Protein AF-A0A067L5X2-F1 (afdb_monomer_lite)

Foldseek 3Di:
DDDCVPPLCDDDDDDDDPVSVVSNVVNVVVVVVVVVVVVVVVVVVVVVVVVCVVPVVVVVVVVVVVVVVVPD

Sequence (72 aa):
MVNYEGDPLVLPIGPITRSRAKRYGAAISSFVQAQITQELHDVAFNKCCEELEGIPRLLMLLGACEVEDKFV

Radius of gyration: 20.63 Å; chains: 1; bounding box: 40×33×52 Å

Secondary structure (DSSP, 8-state):
----TT-TT---SSPPPHHHHHHHHHHHHHHHHHHHHHHHHHHHHHHHHHHHHT-HHHHHHHHHHTTGGG--

Structure (mmCIF, N/CA/C/O backbone):
data_AF-A0A067L5X2-F1
#
_entry.id   AF-A0A067L5X2-F1
#
loop_
_atom_site.group_PDB
_atom_site.id
_atom_site.type_symbol
_atom_site.label_atom_id
_atom_site.label_alt_id
_atom_site.label_comp_id
_atom_site.label_asym_id
_atom_site.label_entity_id
_atom_site.label_seq_id
_atom_site.pdbx_PDB_ins_code
_atom_site.Cartn_x
_atom_site.Cartn_y
_atom_site.Cartn_z
_atom_site.occupancy
_atom_site.B_iso_or_equiv
_atom_site.auth_seq_id
_atom_site.auth_comp_id
_atom_site.auth_asym_id
_atom_site.auth_atom_id
_atom_site.pdbx_PDB_model_num
ATOM 1 N N . MET A 1 1 ? -6.283 1.081 -26.011 1.00 42.22 1 MET A N 1
ATOM 2 C CA . MET A 1 1 ? -5.361 0.257 -25.199 1.00 42.22 1 MET A CA 1
ATOM 3 C C . MET A 1 1 ? -4.730 1.190 -24.179 1.00 42.22 1 MET A C 1
ATOM 5 O O . MET A 1 1 ? -4.177 2.197 -24.599 1.00 42.22 1 MET A O 1
ATOM 9 N N . VAL A 1 2 ? -4.938 0.966 -22.878 1.00 49.38 2 VAL A N 1
ATOM 10 C CA . VAL A 1 2 ? -4.435 1.871 -21.827 1.00 49.38 2 VAL A CA 1
ATOM 11 C C . VAL A 1 2 ? -2.914 1.738 -21.778 1.00 49.38 2 VAL A C 1
ATOM 13 O O . VAL A 1 2 ? -2.397 0.626 -21.704 1.00 49.38 2 VAL A O 1
ATOM 16 N N . ASN A 1 3 ? -2.202 2.854 -21.919 1.00 54.00 3 ASN A N 1
ATOM 17 C CA . ASN A 1 3 ? -0.748 2.857 -22.019 1.00 54.00 3 ASN A CA 1
ATOM 18 C C . ASN A 1 3 ? -0.156 2.914 -20.601 1.00 54.00 3 ASN A C 1
ATOM 20 O O . ASN A 1 3 ? -0.099 3.976 -19.990 1.00 54.00 3 ASN A O 1
ATOM 24 N N . TYR A 1 4 ? 0.244 1.762 -20.058 1.00 62.69 4 TYR A N 1
ATOM 25 C CA . TYR A 1 4 ? 0.797 1.623 -18.701 1.00 62.69 4 TYR A CA 1
ATOM 26 C C . TYR A 1 4 ? 2.291 1.983 -18.600 1.00 62.69 4 TYR A C 1
ATOM 28 O O . TYR A 1 4 ? 2.943 1.680 -17.605 1.00 62.69 4 TYR A O 1
ATOM 36 N N . GLU A 1 5 ? 2.872 2.614 -19.624 1.00 63.25 5 GLU A N 1
ATOM 37 C CA . GLU A 1 5 ? 4.320 2.866 -19.697 1.00 63.25 5 GLU A CA 1
ATOM 38 C C . GLU A 1 5 ? 4.870 3.768 -18.577 1.00 63.25 5 GLU A C 1
ATOM 40 O O . GLU A 1 5 ? 6.080 3.775 -18.343 1.00 63.25 5 GLU A O 1
ATOM 45 N N . GLY A 1 6 ? 3.999 4.490 -17.866 1.00 71.00 6 GLY A N 1
ATOM 46 C CA . GLY A 1 6 ? 4.356 5.339 -16.729 1.00 71.00 6 GLY A CA 1
ATOM 47 C C . GLY A 1 6 ? 4.163 4.706 -15.349 1.00 71.00 6 GLY A C 1
ATOM 48 O O . GLY A 1 6 ? 4.650 5.279 -14.377 1.00 71.00 6 GLY A O 1
ATOM 49 N N . ASP A 1 7 ? 3.482 3.559 -15.240 1.00 83.31 7 ASP A N 1
ATOM 50 C CA . ASP A 1 7 ? 3.205 2.944 -13.940 1.00 83.31 7 ASP A CA 1
ATOM 51 C C . ASP A 1 7 ? 4.444 2.181 -13.428 1.00 83.31 7 ASP A C 1
ATOM 53 O O . ASP A 1 7 ? 4.878 1.202 -14.051 1.00 83.31 7 ASP A O 1
ATOM 57 N N . PRO A 1 8 ? 5.047 2.603 -12.299 1.00 80.81 8 PRO A N 1
ATOM 58 C CA . PRO A 1 8 ? 6.219 1.942 -11.742 1.00 80.81 8 PRO A CA 1
ATOM 59 C C . PRO A 1 8 ? 5.930 0.540 -11.174 1.00 80.81 8 PRO A C 1
ATOM 61 O O . PRO A 1 8 ? 6.891 -0.194 -10.925 1.00 80.81 8 PRO A O 1
ATOM 64 N N . LEU A 1 9 ? 4.659 0.152 -11.006 1.00 86.50 9 LEU A N 1
ATOM 65 C CA . LEU A 1 9 ? 4.219 -1.185 -10.582 1.00 86.50 9 LEU A CA 1
ATOM 66 C C . LEU A 1 9 ? 3.937 -2.139 -11.751 1.00 86.50 9 LEU A C 1
ATOM 68 O O . LEU A 1 9 ? 3.631 -3.310 -11.524 1.00 86.50 9 LEU A O 1
ATOM 72 N N . VAL A 1 10 ? 4.074 -1.693 -13.001 1.00 88.06 10 VAL A N 1
ATOM 73 C CA . VAL A 1 10 ? 3.875 -2.564 -14.165 1.00 88.06 10 VAL A CA 1
ATOM 74 C C . VAL A 1 10 ? 5.204 -3.157 -14.625 1.00 88.06 10 VAL A C 1
ATOM 76 O O . VAL A 1 10 ? 6.118 -2.465 -15.090 1.00 88.06 10 VAL A O 1
ATOM 79 N N . LEU A 1 11 ? 5.305 -4.485 -14.518 1.00 82.50 11 LEU A N 1
ATOM 80 C CA . LEU A 1 11 ? 6.419 -5.247 -15.073 1.00 82.50 11 LEU A CA 1
ATOM 81 C C . LEU A 1 11 ? 6.352 -5.228 -16.606 1.00 82.50 11 LEU A C 1
ATOM 83 O O . LEU A 1 11 ? 5.331 -5.609 -17.181 1.00 82.50 11 LEU A O 1
ATOM 87 N N . PRO A 1 12 ? 7.432 -4.831 -17.296 1.00 78.44 12 PRO A N 1
ATOM 88 C CA . PRO A 1 12 ? 7.501 -5.005 -18.738 1.00 78.44 12 PRO A CA 1
ATOM 89 C C . PRO A 1 12 ? 7.537 -6.494 -19.100 1.00 78.44 12 PRO A C 1
ATOM 91 O O . PRO A 1 12 ? 8.147 -7.310 -18.408 1.00 78.44 12 PRO A O 1
ATOM 94 N N . ILE A 1 13 ? 6.932 -6.830 -20.235 1.00 83.06 13 ILE A N 1
ATOM 95 C CA . ILE A 1 13 ? 7.009 -8.168 -20.817 1.00 83.06 13 ILE A CA 1
ATOM 96 C C . ILE A 1 13 ? 8.359 -8.287 -21.539 1.00 83.06 13 ILE A C 1
ATOM 98 O O . ILE A 1 13 ? 8.587 -7.613 -22.542 1.00 83.06 13 ILE A O 1
ATOM 102 N N . GLY A 1 14 ? 9.259 -9.125 -21.017 1.00 85.81 14 GLY A N 1
ATOM 103 C CA . GLY A 1 14 ? 10.582 -9.390 -21.598 1.00 85.81 14 GLY A CA 1
ATOM 104 C C . GLY A 1 14 ? 11.760 -9.020 -20.683 1.00 85.81 14 GLY A C 1
ATOM 105 O O . GLY A 1 14 ? 11.564 -8.726 -19.502 1.00 85.81 14 GLY A O 1
ATOM 106 N N . PRO A 1 15 ? 13.005 -9.060 -21.200 1.00 87.38 15 PRO A N 1
ATOM 107 C CA . PRO A 1 15 ? 14.200 -8.751 -20.421 1.00 87.38 15 PRO A CA 1
ATOM 108 C C . PRO A 1 15 ? 14.152 -7.338 -19.834 1.00 87.38 15 PRO A C 1
ATOM 110 O O . PRO A 1 15 ? 13.886 -6.361 -20.535 1.00 87.38 15 PRO A O 1
ATOM 113 N N . ILE A 1 16 ? 14.450 -7.222 -18.541 1.00 89.44 16 ILE A N 1
ATOM 114 C CA . ILE A 1 16 ? 14.422 -5.943 -17.832 1.00 89.44 16 ILE A CA 1
ATOM 115 C C . ILE A 1 16 ? 15.831 -5.401 -17.641 1.00 89.44 16 ILE A C 1
ATOM 117 O O . ILE A 1 16 ? 16.771 -6.128 -17.321 1.00 89.44 16 ILE A O 1
ATOM 121 N N . THR A 1 17 ? 15.984 -4.090 -17.793 1.00 92.31 17 THR A N 1
ATOM 122 C CA . THR A 1 17 ? 17.245 -3.433 -17.454 1.00 92.31 17 THR A CA 1
ATOM 123 C C . THR A 1 17 ? 17.414 -3.372 -15.938 1.00 92.31 17 THR A C 1
ATOM 125 O O . THR A 1 17 ? 16.442 -3.260 -15.185 1.00 92.31 17 THR A O 1
ATOM 128 N N . ARG A 1 18 ? 18.666 -3.367 -15.465 1.00 94.12 18 ARG A N 1
ATOM 129 C CA . ARG A 1 18 ? 18.984 -3.251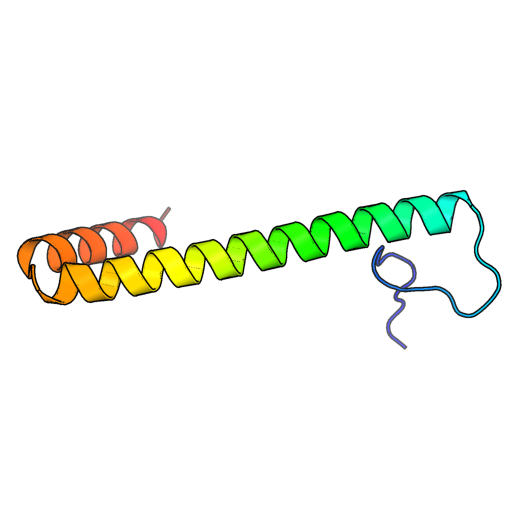 -14.031 1.00 94.12 18 ARG A CA 1
ATOM 130 C C . ARG A 1 18 ? 18.345 -2.017 -13.382 1.00 94.12 18 ARG A C 1
ATOM 132 O O . ARG A 1 18 ? 17.853 -2.091 -12.260 1.00 94.12 18 ARG A O 1
ATOM 139 N N . SER A 1 19 ? 18.343 -0.879 -14.079 1.00 91.94 19 SER A N 1
ATOM 140 C CA . SER A 1 19 ? 17.726 0.357 -13.582 1.00 91.94 19 SER A CA 1
ATOM 141 C C . SER A 1 19 ? 16.208 0.227 -13.440 1.00 91.94 19 SER A C 1
ATOM 143 O O . SER A 1 19 ? 15.641 0.731 -12.469 1.00 91.94 19 SER A O 1
ATOM 145 N N . ARG A 1 20 ? 15.546 -0.481 -14.364 1.00 88.19 20 ARG A N 1
ATOM 146 C CA . ARG A 1 20 ? 14.106 -0.752 -14.292 1.00 88.19 20 ARG A CA 1
ATOM 147 C C . ARG A 1 20 ? 13.774 -1.739 -13.173 1.00 88.19 20 ARG A C 1
ATOM 149 O O . ARG A 1 20 ? 12.859 -1.457 -12.411 1.00 88.19 20 ARG A O 1
ATOM 156 N N . ALA A 1 21 ? 14.576 -2.790 -12.992 1.00 91.12 21 ALA A N 1
ATOM 157 C CA . ALA A 1 21 ? 14.447 -3.71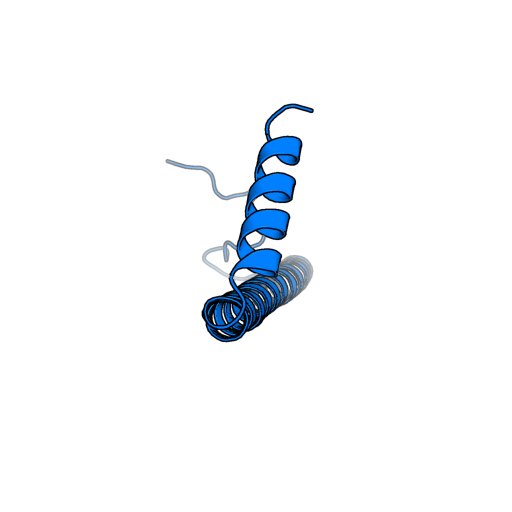7 -11.864 1.00 91.12 21 ALA A CA 1
ATOM 158 C C . ALA A 1 21 ? 14.540 -2.996 -10.506 1.00 91.12 21 ALA A C 1
ATOM 160 O O . ALA A 1 21 ? 13.719 -3.223 -9.622 1.00 91.12 21 ALA A O 1
ATOM 161 N N . LYS A 1 22 ? 15.499 -2.069 -10.356 1.00 93.19 22 LYS A N 1
ATOM 162 C CA . LYS A 1 22 ? 15.661 -1.282 -9.123 1.00 93.19 22 LYS A CA 1
ATOM 163 C C . LYS A 1 22 ? 14.450 -0.385 -8.841 1.00 93.19 22 LYS A C 1
ATOM 165 O O . LYS A 1 22 ? 13.990 -0.342 -7.704 1.00 93.19 22 LYS A O 1
ATOM 170 N N . ARG A 1 23 ? 13.942 0.327 -9.856 1.00 91.12 23 ARG A N 1
ATOM 171 C CA . ARG A 1 23 ? 12.746 1.178 -9.707 1.00 91.12 23 ARG A CA 1
ATOM 172 C C . ARG A 1 23 ? 11.509 0.358 -9.351 1.00 91.12 23 AR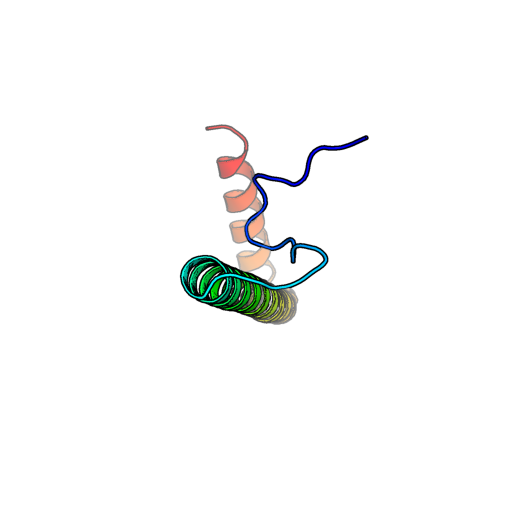G A C 1
ATOM 174 O O . ARG A 1 23 ? 10.789 0.745 -8.444 1.00 91.12 23 ARG A O 1
ATOM 181 N N . TYR A 1 24 ? 11.321 -0.778 -10.016 1.00 91.44 24 TYR A N 1
ATOM 182 C CA . TYR A 1 24 ? 10.218 -1.693 -9.737 1.00 91.44 24 TYR A CA 1
ATOM 183 C C . TYR A 1 24 ? 10.256 -2.213 -8.295 1.00 91.44 24 TYR A C 1
ATOM 185 O O . TYR A 1 24 ? 9.262 -2.136 -7.583 1.00 91.44 24 TYR A O 1
ATOM 193 N N . GLY A 1 25 ? 11.427 -2.660 -7.824 1.00 93.19 25 GLY A N 1
ATOM 194 C CA . GLY A 1 25 ? 11.594 -3.100 -6.437 1.00 93.19 25 GLY A CA 1
ATOM 195 C C . GLY A 1 25 ? 11.267 -1.999 -5.425 1.00 93.19 25 GLY A C 1
ATOM 196 O O . GLY A 1 25 ? 10.544 -2.247 -4.468 1.00 93.19 25 GLY A O 1
ATOM 197 N N . ALA A 1 26 ? 11.733 -0.769 -5.663 1.00 94.81 26 ALA A N 1
ATOM 198 C CA . ALA A 1 26 ? 11.404 0.370 -4.803 1.00 94.81 26 ALA A CA 1
ATOM 199 C C . ALA A 1 26 ? 9.897 0.684 -4.795 1.00 94.81 26 ALA A C 1
ATOM 201 O O . ALA A 1 26 ? 9.335 0.955 -3.735 1.00 94.81 26 ALA A O 1
ATOM 202 N N . ALA A 1 27 ? 9.245 0.613 -5.958 1.00 94.00 27 ALA A N 1
ATOM 203 C CA . ALA A 1 27 ? 7.811 0.839 -6.089 1.00 94.00 27 ALA A CA 1
ATOM 204 C C . ALA A 1 27 ? 6.993 -0.221 -5.339 1.00 94.00 27 ALA A C 1
ATOM 206 O O . ALA A 1 27 ? 6.099 0.142 -4.579 1.00 94.00 27 ALA A O 1
ATOM 207 N N . ILE A 1 28 ? 7.347 -1.507 -5.470 1.00 95.06 28 ILE A N 1
ATOM 208 C CA . ILE A 1 28 ? 6.717 -2.584 -4.694 1.00 95.06 28 ILE A CA 1
ATOM 209 C C . ILE A 1 28 ? 6.894 -2.353 -3.199 1.00 95.06 28 ILE A C 1
ATOM 211 O O . ILE A 1 28 ? 5.913 -2.423 -2.464 1.00 95.06 28 ILE A O 1
ATOM 215 N N . SER A 1 29 ? 8.116 -2.075 -2.735 1.00 95.81 29 SER A N 1
ATOM 216 C CA . SER A 1 29 ? 8.358 -1.867 -1.304 1.00 95.81 29 SER A CA 1
ATOM 217 C C . SER A 1 29 ? 7.511 -0.720 -0.755 1.00 95.81 29 SER A C 1
ATOM 219 O O . SER A 1 29 ? 6.900 -0.862 0.300 1.00 95.81 29 SER A O 1
ATOM 221 N N . SER A 1 30 ? 7.419 0.387 -1.497 1.00 94.88 30 SER A N 1
ATOM 222 C CA . SER A 1 30 ? 6.569 1.520 -1.126 1.00 94.88 30 SER A CA 1
ATOM 223 C C . SER A 1 30 ? 5.084 1.154 -1.113 1.00 94.88 30 SER A C 1
ATOM 225 O O . SER A 1 30 ? 4.375 1.550 -0.193 1.00 94.88 30 SER A O 1
ATOM 227 N N . PHE A 1 31 ? 4.608 0.406 -2.111 1.00 94.81 31 PHE A N 1
ATOM 228 C CA . PHE A 1 31 ? 3.214 -0.029 -2.193 1.00 94.81 31 PHE A CA 1
ATOM 229 C C . PHE A 1 31 ? 2.840 -0.947 -1.024 1.00 94.81 31 PHE A C 1
ATOM 231 O O . PHE A 1 31 ? 1.838 -0.720 -0.352 1.00 94.81 31 PHE A O 1
ATOM 238 N N . VAL A 1 32 ? 3.679 -1.941 -0.731 1.00 95.69 32 VAL A N 1
ATOM 239 C CA . VAL A 1 32 ? 3.475 -2.864 0.392 1.00 95.69 32 VAL A CA 1
ATOM 240 C C . VAL A 1 32 ? 3.485 -2.110 1.718 1.00 95.69 32 VAL A C 1
ATOM 242 O O . VAL A 1 32 ? 2.627 -2.351 2.560 1.00 95.69 32 VAL A O 1
ATOM 245 N N . GLN A 1 33 ? 4.408 -1.164 1.903 1.00 96.25 33 GLN A N 1
ATOM 246 C CA . GLN A 1 33 ? 4.453 -0.366 3.125 1.00 96.25 33 GLN A CA 1
ATOM 247 C C . GLN A 1 33 ? 3.195 0.497 3.290 1.00 96.25 33 GLN A C 1
ATOM 249 O O . GLN A 1 33 ? 2.671 0.586 4.400 1.00 96.25 33 GLN A O 1
ATOM 254 N N . ALA A 1 34 ? 2.692 1.098 2.208 1.00 94.62 34 ALA A N 1
ATOM 255 C CA . ALA A 1 34 ? 1.448 1.862 2.234 1.00 94.62 34 ALA A CA 1
ATOM 256 C C . ALA A 1 34 ? 0.250 0.976 2.609 1.00 94.62 34 ALA A C 1
ATOM 258 O O . ALA A 1 34 ? -0.516 1.345 3.494 1.00 94.62 34 ALA A O 1
ATOM 259 N N . GLN A 1 35 ? 0.143 -0.217 2.014 1.00 95.06 35 GLN A N 1
ATOM 260 C CA . GLN A 1 35 ? -0.909 -1.190 2.332 1.00 95.06 35 GLN A CA 1
ATOM 261 C C . GLN A 1 35 ? -0.850 -1.628 3.801 1.00 95.06 35 GLN A C 1
ATOM 263 O O . GLN A 1 35 ? -1.855 -1.556 4.494 1.00 95.06 35 GLN A O 1
ATOM 268 N N . ILE A 1 36 ? 0.333 -1.998 4.307 1.00 93.94 36 ILE A N 1
ATOM 269 C CA . ILE A 1 36 ? 0.512 -2.392 5.715 1.00 93.94 36 ILE A CA 1
ATOM 270 C C . ILE A 1 36 ? 0.152 -1.238 6.652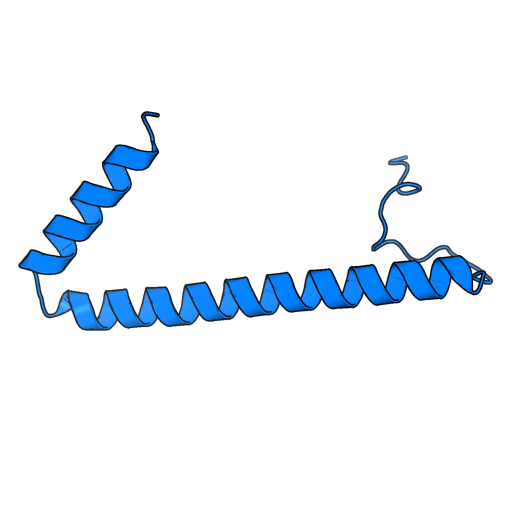 1.00 93.94 36 ILE A C 1
ATOM 272 O O . ILE A 1 36 ? -0.468 -1.455 7.687 1.00 93.94 36 ILE A O 1
ATOM 276 N N . THR A 1 37 ? 0.546 -0.011 6.306 1.00 94.00 37 THR A N 1
ATOM 277 C CA . THR A 1 37 ? 0.240 1.171 7.121 1.00 94.00 37 THR A CA 1
ATOM 278 C C . THR A 1 37 ? -1.262 1.420 7.168 1.00 94.00 37 THR A C 1
ATOM 280 O O . THR A 1 37 ? -1.790 1.677 8.245 1.00 94.00 37 THR A O 1
ATOM 283 N N . GLN A 1 38 ? -1.944 1.304 6.027 1.00 92.06 38 GLN A N 1
ATOM 284 C CA . GLN A 1 38 ? -3.390 1.462 5.949 1.00 92.06 38 GLN A CA 1
ATOM 285 C C . GLN A 1 38 ? -4.115 0.359 6.724 1.00 92.06 38 GLN A C 1
ATOM 287 O O . GLN A 1 38 ? -4.937 0.666 7.575 1.00 92.06 38 GLN A O 1
ATOM 292 N N . GLU A 1 39 ? -3.763 -0.909 6.507 1.00 93.06 39 GLU A N 1
ATOM 293 C CA . GLU A 1 39 ? -4.362 -2.032 7.236 1.00 93.06 39 GLU A CA 1
ATOM 294 C C . GLU A 1 39 ? -4.140 -1.901 8.746 1.00 93.06 39 GLU A C 1
ATOM 296 O O . GLU A 1 39 ? -5.059 -2.122 9.532 1.00 93.06 39 GLU A O 1
ATOM 301 N N . LEU A 1 40 ? -2.939 -1.501 9.175 1.00 92.88 40 LEU A N 1
ATOM 302 C CA . LEU A 1 40 ? -2.643 -1.292 10.590 1.00 92.88 40 LEU A CA 1
ATOM 303 C C . LEU A 1 40 ? -3.437 -0.118 11.169 1.00 92.88 40 LEU A C 1
ATOM 305 O O . LEU A 1 40 ? -3.926 -0.218 12.295 1.00 92.88 40 LEU A O 1
ATOM 309 N N . HIS A 1 41 ? -3.564 0.975 10.413 1.00 91.25 41 HIS A N 1
ATOM 310 C CA . HIS A 1 41 ? -4.401 2.108 10.785 1.00 91.25 41 HIS A CA 1
ATOM 311 C C . HIS A 1 41 ? -5.858 1.672 10.947 1.00 91.25 41 HIS A C 1
ATOM 313 O O . HIS A 1 41 ? -6.451 1.942 11.986 1.00 91.25 41 HIS A O 1
ATOM 319 N N . ASP A 1 42 ? -6.407 0.939 9.981 1.00 91.00 42 ASP A N 1
ATOM 320 C CA . ASP A 1 42 ? -7.796 0.479 10.004 1.00 91.00 42 ASP A CA 1
ATOM 321 C C . ASP A 1 42 ? -8.042 -0.486 11.169 1.00 91.00 42 ASP A C 1
ATOM 323 O O . ASP A 1 42 ? -9.036 -0.363 11.882 1.00 91.00 42 ASP A O 1
ATOM 327 N N . VAL A 1 43 ? -7.113 -1.410 11.433 1.00 91.44 43 VAL A N 1
ATOM 328 C CA . VAL A 1 43 ? -7.187 -2.318 12.589 1.00 91.44 43 VAL A CA 1
ATOM 329 C C . VAL A 1 43 ? -7.154 -1.542 13.907 1.00 91.44 43 VAL A C 1
ATOM 331 O O . VAL A 1 43 ? -7.960 -1.814 14.800 1.00 91.44 43 VAL A O 1
ATOM 334 N N . ALA A 1 44 ? -6.239 -0.581 14.048 1.00 86.94 44 ALA A N 1
ATOM 335 C CA . ALA A 1 44 ? -6.132 0.233 15.256 1.00 86.94 44 ALA A CA 1
ATOM 336 C C . ALA A 1 44 ? -7.368 1.122 15.455 1.00 86.94 44 ALA A C 1
ATOM 338 O O . ALA A 1 44 ? -7.875 1.225 16.572 1.00 86.94 44 ALA A O 1
ATOM 339 N N . PHE A 1 45 ? -7.868 1.723 14.375 1.00 83.00 45 PHE A N 1
ATOM 340 C CA . PHE A 1 45 ? -9.064 2.554 14.377 1.00 83.00 45 PHE A CA 1
ATOM 341 C C . PHE A 1 45 ? -10.301 1.742 14.758 1.00 83.00 45 PHE A C 1
ATOM 343 O O . PHE A 1 45 ? 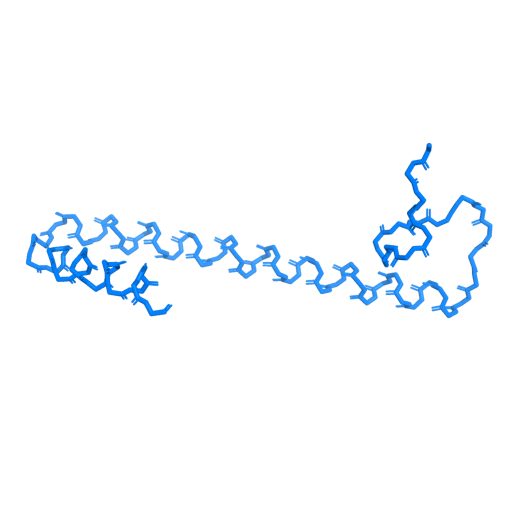-10.983 2.103 15.711 1.00 83.00 45 PHE A O 1
ATOM 350 N N . ASN A 1 46 ? -10.539 0.603 14.102 1.00 85.62 46 ASN A N 1
ATOM 351 C CA . ASN A 1 46 ? -11.686 -0.258 14.395 1.00 85.62 46 ASN A CA 1
ATOM 352 C C . ASN A 1 46 ? -11.681 -0.717 15.855 1.00 85.62 46 ASN A C 1
ATOM 354 O O . ASN A 1 46 ? -12.697 -0.616 16.538 1.00 85.62 46 ASN A O 1
ATOM 358 N N . LYS A 1 47 ? -10.519 -1.140 16.366 1.00 87.69 47 LYS A N 1
ATOM 359 C CA . LYS A 1 47 ? -10.378 -1.516 17.775 1.00 87.69 47 LYS A CA 1
ATOM 360 C C . LYS A 1 47 ? -10.666 -0.343 18.719 1.00 87.69 47 LYS A C 1
ATOM 362 O O . LYS A 1 47 ? -11.322 -0.524 19.739 1.00 87.69 47 LYS A O 1
ATOM 367 N N . CYS A 1 48 ? -10.195 0.858 18.385 1.00 84.62 48 CYS A N 1
ATOM 368 C CA . CYS A 1 48 ? -10.500 2.067 19.149 1.00 84.62 48 CYS A CA 1
ATOM 369 C C . CYS A 1 48 ? -12.010 2.348 19.156 1.00 84.62 48 CYS A C 1
ATOM 371 O O . CYS A 1 48 ? -12.579 2.608 20.211 1.00 84.62 48 CYS A O 1
ATOM 373 N N . CYS A 1 49 ? -12.681 2.231 18.008 1.00 79.69 49 CYS A N 1
ATOM 374 C CA . CYS A 1 49 ? -14.131 2.387 17.915 1.00 79.69 49 CYS A CA 1
ATOM 375 C C . CYS A 1 49 ? -14.883 1.376 18.792 1.00 79.69 49 CYS A C 1
ATOM 377 O O . CYS A 1 49 ? -15.792 1.784 19.511 1.00 79.69 49 CYS A O 1
ATOM 379 N N . GLU A 1 50 ? -14.480 0.101 18.788 1.00 84.50 50 GLU A N 1
ATOM 380 C CA . GLU A 1 50 ? -15.057 -0.936 19.660 1.00 84.50 50 GLU A CA 1
ATOM 381 C C . GLU A 1 50 ? -14.876 -0.599 21.151 1.00 84.50 50 GLU A C 1
ATOM 383 O O . GLU A 1 50 ? -15.824 -0.677 21.933 1.00 84.50 50 GLU A O 1
ATOM 388 N N . GLU A 1 51 ? -13.676 -0.175 21.563 1.00 82.88 51 GLU A N 1
ATOM 389 C CA . GLU A 1 51 ? -13.409 0.230 22.952 1.00 82.88 51 GLU A CA 1
ATOM 390 C C . GLU A 1 51 ? -14.222 1.474 23.357 1.00 82.88 51 GLU A C 1
ATOM 392 O O . GLU A 1 51 ? -14.685 1.589 24.498 1.00 82.88 51 GLU A O 1
ATOM 397 N N . LEU A 1 52 ? -14.432 2.400 22.419 1.00 76.94 52 LEU A N 1
ATOM 398 C CA . LEU A 1 52 ? -15.179 3.636 22.635 1.00 76.94 52 LEU A CA 1
ATOM 399 C C . LEU A 1 52 ? -16.699 3.459 22.570 1.00 76.94 52 LEU A C 1
ATOM 401 O O . LEU A 1 52 ? -17.405 4.299 23.129 1.00 76.94 52 LEU A O 1
ATOM 405 N N . GLU A 1 53 ? -17.224 2.380 21.987 1.00 71.38 53 GLU A N 1
ATOM 406 C CA . GLU A 1 53 ? -18.656 2.042 22.040 1.00 71.38 53 GLU A CA 1
ATOM 407 C C . GLU A 1 53 ? -19.164 1.892 23.484 1.00 71.38 53 GLU A C 1
ATOM 409 O O . GLU A 1 53 ? -20.295 2.265 23.801 1.00 71.38 53 GLU A O 1
ATOM 414 N N . GLY A 1 54 ? -18.284 1.496 24.409 1.00 68.94 54 GLY A N 1
ATOM 415 C CA . GLY A 1 54 ? -18.551 1.513 25.850 1.00 68.94 54 GLY A CA 1
ATOM 416 C C . GLY A 1 54 ? -18.543 2.906 26.505 1.00 68.94 54 GLY A C 1
ATOM 417 O O . GLY A 1 54 ? -18.877 3.022 27.687 1.00 68.94 54 GLY A O 1
ATOM 418 N N . ILE A 1 55 ? -18.162 3.970 25.784 1.00 77.94 55 ILE A N 1
ATOM 419 C CA . ILE A 1 55 ? -17.961 5.335 26.305 1.00 77.94 55 ILE A CA 1
ATOM 420 C C . ILE A 1 55 ? -18.713 6.374 25.438 1.00 77.94 55 ILE A C 1
ATOM 422 O O . ILE A 1 55 ? -18.120 7.077 24.612 1.00 77.94 55 ILE A O 1
ATOM 426 N N . PRO A 1 56 ? -20.021 6.588 25.694 1.00 70.00 56 PRO A N 1
ATOM 427 C CA . PRO A 1 56 ? -20.904 7.391 24.836 1.00 70.00 56 PRO A CA 1
ATOM 428 C C . PRO A 1 56 ? -20.471 8.851 24.626 1.00 70.00 56 PRO A C 1
ATOM 430 O O . PRO A 1 56 ? -20.768 9.456 23.600 1.00 70.00 56 PRO A O 1
ATOM 433 N N . ARG A 1 57 ? -19.765 9.449 25.597 1.00 71.94 57 ARG A N 1
ATOM 434 C CA . ARG A 1 57 ? -19.313 10.850 25.510 1.00 71.94 57 ARG A CA 1
ATOM 435 C C . ARG A 1 57 ? -18.127 11.045 24.568 1.00 71.94 57 ARG A C 1
ATOM 437 O O . ARG A 1 57 ? -18.021 12.115 23.981 1.00 71.94 57 ARG A O 1
ATOM 444 N N . LEU A 1 58 ? -17.249 10.050 24.434 1.00 68.62 58 LEU A N 1
ATOM 445 C CA . LEU A 1 58 ? -16.073 10.147 23.564 1.00 68.62 58 LEU A CA 1
ATOM 446 C C . LEU A 1 58 ? -16.453 9.927 22.098 1.00 68.62 58 LEU A C 1
ATOM 448 O O . LEU A 1 58 ? -16.006 10.691 21.248 1.00 68.62 58 LEU A O 1
ATOM 452 N N . LEU A 1 59 ? -17.352 8.978 21.815 1.00 66.56 59 LEU A N 1
ATOM 453 C CA . LEU A 1 59 ? -17.906 8.793 20.469 1.00 66.56 59 LEU A CA 1
ATOM 454 C C . LEU A 1 59 ? -18.598 10.053 19.941 1.00 66.56 59 LEU A C 1
ATOM 456 O O . LEU A 1 59 ? -18.399 10.436 18.792 1.00 66.56 59 LEU A O 1
ATOM 460 N N . MET A 1 60 ? -19.374 10.732 20.792 1.00 72.81 60 MET A N 1
ATOM 461 C CA . MET A 1 60 ? -20.059 11.972 20.421 1.00 72.81 60 MET A CA 1
ATOM 462 C C . MET A 1 60 ? -19.080 13.110 20.081 1.00 72.81 60 MET A C 1
ATOM 464 O O . MET A 1 60 ? -19.372 13.922 19.210 1.00 72.81 60 MET A O 1
ATOM 468 N N . LEU A 1 61 ? -17.920 13.167 20.747 1.00 73.00 61 LEU A N 1
ATOM 469 C CA . LEU A 1 61 ? -16.883 14.165 20.467 1.00 73.00 61 LEU A CA 1
ATOM 470 C C . LEU A 1 61 ? -16.101 13.839 19.188 1.00 73.00 61 LEU A C 1
ATOM 472 O O . LEU A 1 61 ? -15.876 14.736 18.384 1.00 73.00 61 LEU A O 1
ATOM 476 N N . LEU A 1 62 ? -15.747 12.571 18.959 1.00 70.62 62 LEU A N 1
ATOM 477 C CA . LEU A 1 62 ? -15.070 12.154 17.724 1.00 70.62 62 LEU A CA 1
ATOM 478 C C . LEU A 1 62 ? -15.947 12.369 16.486 1.00 70.62 62 LEU A C 1
ATOM 480 O O . LEU A 1 62 ? -15.478 12.931 15.500 1.00 70.62 62 LEU A O 1
ATOM 484 N N . GLY A 1 63 ? -17.233 12.012 16.561 1.00 70.06 63 GLY A N 1
ATOM 485 C CA . GLY A 1 63 ? -18.179 12.263 15.472 1.00 70.06 63 GLY A CA 1
ATOM 486 C C . GLY A 1 63 ? -18.394 13.753 15.183 1.00 70.06 63 GLY A C 1
ATOM 487 O O . GLY A 1 63 ? -18.692 14.113 14.050 1.00 70.06 63 GLY A O 1
ATOM 488 N N . ALA A 1 64 ? -18.210 14.632 16.174 1.00 70.81 64 ALA A N 1
ATOM 489 C CA . ALA A 1 64 ? -18.234 16.078 15.958 1.00 70.81 64 ALA A CA 1
ATOM 490 C C . ALA A 1 64 ? -16.954 16.586 15.266 1.00 70.81 64 ALA A C 1
ATOM 492 O O . ALA A 1 64 ? -17.042 17.491 14.441 1.00 70.81 64 ALA A O 1
ATOM 493 N N . CYS A 1 65 ? -15.791 15.983 15.542 1.00 65.50 65 CYS A N 1
ATOM 494 C CA . CYS A 1 65 ? -14.526 16.331 14.888 1.00 65.50 65 CYS A CA 1
ATOM 495 C C . CYS A 1 65 ? -14.462 15.887 13.413 1.00 65.50 65 CYS A C 1
ATOM 497 O O . CYS A 1 65 ? -13.919 16.619 12.592 1.00 65.50 65 CYS A O 1
ATOM 499 N N . GLU A 1 66 ? -15.052 14.745 13.037 1.00 58.84 66 GLU A N 1
ATOM 500 C CA . GLU A 1 66 ? -15.073 14.291 11.629 1.00 58.84 66 GLU A CA 1
ATOM 501 C C . GLU A 1 66 ? -15.904 15.193 10.691 1.00 58.84 66 GLU A C 1
ATOM 503 O O . GLU A 1 66 ? -15.732 15.155 9.470 1.00 58.84 66 GLU A O 1
ATOM 508 N N . VAL A 1 67 ? -16.817 16.010 11.231 1.00 55.53 67 VAL A N 1
ATOM 509 C CA . VAL A 1 67 ? -17.668 16.917 10.436 1.00 55.53 67 VAL A CA 1
ATOM 510 C C . VAL A 1 67 ? -16.922 18.196 10.029 1.00 55.53 67 VAL A C 1
ATOM 512 O O . VAL A 1 67 ? -17.298 18.822 9.037 1.00 55.53 67 VAL A O 1
ATOM 515 N N . GLU A 1 68 ? -15.843 18.568 10.723 1.00 52.09 68 GLU A N 1
ATOM 516 C CA . GLU A 1 68 ? -15.096 19.804 10.440 1.00 52.09 68 GLU A CA 1
ATOM 517 C C . GLU A 1 68 ? -14.113 19.669 9.258 1.00 52.09 68 GLU A C 1
ATOM 519 O O . GLU A 1 68 ? -13.908 20.641 8.532 1.00 52.09 68 GLU A O 1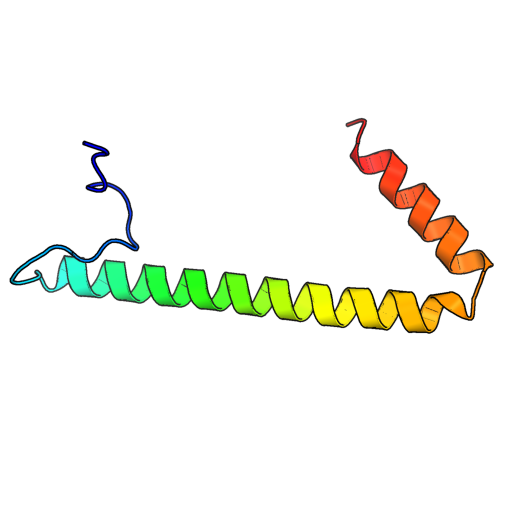
ATOM 524 N N . ASP A 1 69 ? -13.613 18.465 8.954 1.00 50.97 69 ASP A N 1
ATOM 525 C CA . ASP A 1 69 ? -12.670 18.227 7.840 1.00 50.97 69 ASP A CA 1
ATOM 526 C C . ASP A 1 69 ? -13.335 18.132 6.448 1.00 50.97 69 ASP A C 1
ATOM 528 O O . ASP A 1 69 ? -12.654 18.004 5.430 1.00 50.97 69 ASP A O 1
ATOM 532 N N . LYS A 1 70 ? -14.672 18.211 6.361 1.00 44.97 70 LYS A N 1
ATOM 533 C CA . LYS A 1 70 ? -15.408 18.235 5.076 1.00 44.97 70 LYS A CA 1
ATOM 534 C C . LYS A 1 70 ? -15.782 19.637 4.581 1.00 44.97 70 LYS A C 1
ATOM 536 O O . LYS A 1 70 ? -16.435 19.742 3.542 1.00 44.97 70 LYS A O 1
ATOM 541 N N . PHE A 1 71 ? -15.382 20.697 5.286 1.00 46.38 71 PHE A N 1
ATOM 542 C CA . PHE A 1 71 ? -15.742 22.082 4.946 1.00 46.38 71 PHE A CA 1
ATOM 543 C C . PHE A 1 71 ? -14.562 23.069 4.892 1.00 46.38 71 PHE A C 1
ATOM 545 O O . PHE A 1 71 ? -14.800 24.279 4.876 1.00 46.38 71 PHE A O 1
ATOM 552 N N . VAL A 1 72 ? -13.317 22.585 4.808 1.00 42.50 72 VAL A N 1
ATOM 553 C CA . VAL A 1 72 ? -12.123 23.417 4.549 1.00 42.50 72 VAL A CA 1
ATOM 554 C C . VAL A 1 72 ? -11.507 23.076 3.199 1.00 42.50 72 VAL A C 1
ATOM 556 O O . VAL A 1 72 ? -11.362 21.871 2.901 1.00 42.50 72 VAL A O 1
#

Organism: Jatropha curcas (NCBI:txid180498)

pLDDT: mean 79.53, std 15.24, range [42.22, 96.25]